Protein AF-A0A630N9I7-F1 (afdb_monomer_lite)

Organism: Salmonella enterica (NCBI:txid28901)

Radius of gyration: 14.42 Å; chains: 1; bounding box: 26×18×40 Å

Secondary structure (DSSP, 8-state):
-PPPP-GGGS-HHHHHHHHHHHHHHHHHHHHTSPPSSHHHHHHHHHHHHTT--

InterPro domains:
  IPR009797 Protein of unknown function DUF1367 [PF07105] (1-51)

Structure (mmCIF, N/CA/C/O backbone):
data_AF-A0A630N9I7-F1
#
_entry.id   AF-A0A630N9I7-F1
#
loop_
_atom_site.group_PDB
_atom_site.id
_atom_site.type_symbol
_atom_site.label_atom_id
_atom_site.label_alt_id
_atom_site.label_comp_id
_atom_site.label_asym_id
_atom_site.label_entity_id
_atom_site.label_seq_id
_atom_site.pdbx_PDB_ins_code
_atom_site.Cartn_x
_atom_site.Cartn_y
_atom_site.Cartn_z
_atom_site.occupancy
_atom_site.B_iso_or_equiv
_atom_site.auth_seq_id
_atom_site.auth_comp_id
_atom_site.auth_asym_id
_atom_site.auth_atom_id
_atom_site.pdbx_PDB_model_num
ATOM 1 N N . HIS A 1 1 ? -6.799 -8.510 -23.291 1.00 48.50 1 HIS A N 1
ATOM 2 C CA . HIS A 1 1 ? -5.731 -9.249 -22.586 1.00 48.50 1 HIS A CA 1
ATOM 3 C C . HIS A 1 1 ? -5.030 -8.315 -21.610 1.00 48.50 1 HIS A C 1
ATOM 5 O O . HIS A 1 1 ? -4.796 -7.173 -22.000 1.00 48.50 1 HIS A O 1
ATOM 11 N N . PRO A 1 2 ? -4.726 -8.739 -20.369 1.00 63.03 2 PRO A N 1
ATOM 12 C CA . PRO A 1 2 ? -3.854 -7.965 -19.488 1.00 63.03 2 PRO A CA 1
ATOM 13 C C . PRO A 1 2 ? -2.508 -7.768 -20.196 1.00 63.03 2 PRO A C 1
ATOM 15 O O . PRO A 1 2 ? -1.956 -8.730 -20.730 1.00 63.03 2 PRO A O 1
ATOM 18 N N . ARG A 1 3 ? -2.006 -6.532 -20.265 1.00 73.50 3 ARG A N 1
ATOM 19 C CA . ARG A 1 3 ? -0.654 -6.282 -20.779 1.00 73.50 3 ARG A CA 1
ATOM 20 C C . ARG A 1 3 ? 0.346 -6.729 -19.718 1.00 73.50 3 ARG A C 1
ATOM 22 O O . ARG A 1 3 ? 0.197 -6.367 -18.555 1.00 73.50 3 ARG A O 1
ATOM 29 N N . SER A 1 4 ? 1.338 -7.517 -20.126 1.00 82.31 4 SER A N 1
ATOM 30 C CA . SER A 1 4 ? 2.472 -7.833 -19.258 1.00 82.31 4 SER A CA 1
ATOM 31 C C . SE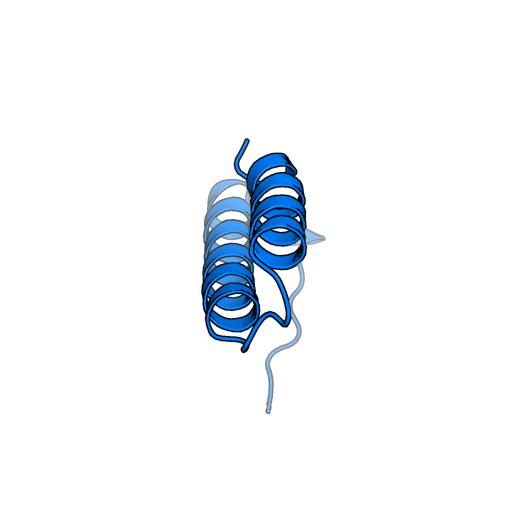R A 1 4 ? 3.225 -6.543 -18.923 1.00 82.31 4 SER A C 1
ATOM 33 O O . SER A 1 4 ? 3.377 -5.681 -19.791 1.00 82.31 4 SER A O 1
ATOM 35 N N . ILE A 1 5 ? 3.672 -6.405 -17.677 1.00 83.56 5 ILE A N 1
ATOM 36 C CA . ILE A 1 5 ? 4.452 -5.256 -17.213 1.00 83.56 5 ILE A CA 1
ATOM 37 C C . ILE A 1 5 ? 5.933 -5.617 -17.338 1.00 83.56 5 ILE A C 1
ATOM 39 O O . ILE A 1 5 ? 6.397 -6.560 -16.700 1.00 8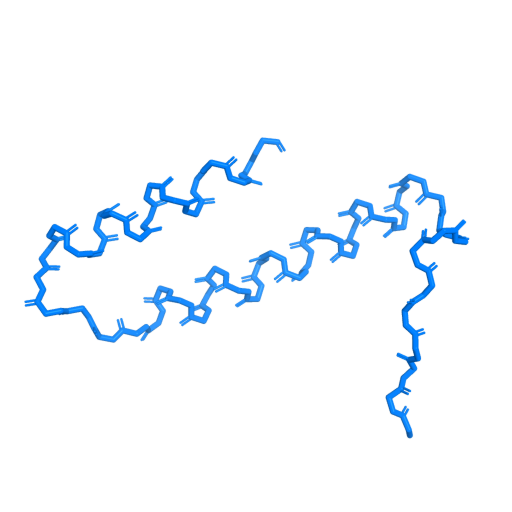3.56 5 ILE A O 1
ATOM 43 N N . ALA A 1 6 ? 6.673 -4.874 -18.160 1.00 87.81 6 ALA A N 1
ATOM 44 C CA . ALA A 1 6 ? 8.110 -5.051 -18.351 1.00 87.81 6 ALA A CA 1
ATOM 45 C C . ALA A 1 6 ? 8.881 -3.935 -17.631 1.00 87.81 6 ALA A C 1
ATOM 47 O O . ALA A 1 6 ? 9.269 -2.947 -18.247 1.00 87.81 6 ALA A O 1
ATOM 48 N N . PHE A 1 7 ? 9.10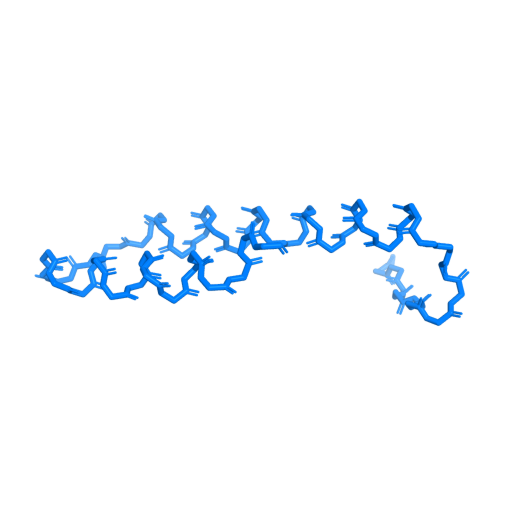0 -4.090 -16.321 1.00 86.62 7 PHE A N 1
ATOM 49 C CA . PHE A 1 7 ? 9.778 -3.077 -15.497 1.00 86.62 7 PHE A CA 1
ATOM 50 C C . PHE A 1 7 ? 11.189 -2.733 -15.994 1.00 86.62 7 PHE A C 1
ATOM 52 O O . PHE A 1 7 ? 11.589 -1.580 -15.950 1.00 86.62 7 PHE A O 1
ATOM 59 N N . SER A 1 8 ? 11.924 -3.714 -16.526 1.00 89.06 8 SER A N 1
ATOM 60 C CA . SER A 1 8 ? 13.280 -3.524 -17.063 1.00 89.06 8 SER A CA 1
ATOM 61 C C . SER A 1 8 ? 13.349 -2.629 -18.303 1.00 89.06 8 SER A C 1
ATOM 63 O O . SER A 1 8 ? 14.441 -2.266 -18.727 1.00 89.06 8 SER A O 1
ATOM 65 N N . SER A 1 9 ? 12.208 -2.350 -18.933 1.00 91.75 9 SER A N 1
ATOM 66 C CA . SER A 1 9 ? 12.110 -1.537 -20.147 1.00 91.75 9 SER A CA 1
ATOM 67 C C . SER A 1 9 ? 11.571 -0.132 -19.882 1.00 91.75 9 SER A C 1
ATOM 69 O O . SER A 1 9 ? 11.478 0.644 -20.826 1.00 91.75 9 SER A O 1
ATOM 71 N N . MET A 1 10 ? 11.205 0.175 -18.635 1.00 94.94 10 MET A N 1
ATOM 72 C CA . MET A 1 10 ? 10.716 1.490 -18.230 1.00 94.94 10 MET A CA 1
ATOM 73 C C . MET A 1 10 ? 11.893 2.399 -17.908 1.00 94.94 10 MET A C 1
ATOM 75 O O . MET A 1 10 ? 12.881 1.959 -17.314 1.00 94.94 10 MET A O 1
ATOM 79 N N . ASP A 1 11 ? 11.774 3.670 -18.273 1.00 96.00 11 ASP A N 1
ATOM 80 C CA . ASP A 1 11 ? 12.633 4.684 -17.677 1.00 96.00 11 ASP A CA 1
ATOM 81 C C . ASP A 1 11 ? 12.245 4.931 -16.208 1.00 96.00 11 ASP A C 1
ATOM 83 O O . ASP A 1 11 ? 11.227 4.440 -15.710 1.00 96.00 11 ASP A O 1
ATOM 87 N N . GLU A 1 12 ? 13.079 5.685 -15.492 1.00 94.56 12 GLU A N 1
ATOM 88 C CA . GLU A 1 12 ? 12.857 5.974 -14.073 1.00 94.56 12 GLU A CA 1
ATOM 89 C C . GLU A 1 12 ? 11.498 6.651 -13.835 1.00 94.56 12 GLU A C 1
ATOM 91 O O . GLU A 1 12 ? 10.818 6.352 -12.858 1.00 94.56 12 GLU A O 1
ATOM 96 N N . VAL A 1 13 ? 11.055 7.537 -14.731 1.00 96.12 13 VAL A N 1
ATOM 97 C CA . VAL A 1 13 ? 9.800 8.276 -14.552 1.00 96.12 13 VAL A CA 1
ATOM 98 C C . VAL A 1 13 ? 8.604 7.344 -14.725 1.00 96.12 13 VAL A C 1
ATOM 100 O O . VAL A 1 13 ? 7.710 7.341 -13.875 1.00 96.12 13 VAL A O 1
ATOM 103 N N . GLU A 1 14 ? 8.591 6.535 -15.785 1.00 94.25 14 GLU A N 1
ATOM 104 C CA . GLU A 1 14 ? 7.556 5.527 -16.020 1.00 94.25 14 GLU A CA 1
ATOM 105 C C . GLU A 1 14 ? 7.492 4.518 -14.872 1.00 94.25 14 GLU A C 1
ATOM 107 O O . GLU A 1 14 ? 6.404 4.214 -14.368 1.00 94.25 14 GLU A O 1
ATOM 112 N N . PHE A 1 15 ? 8.653 4.042 -14.414 1.00 93.19 15 PHE A N 1
ATOM 113 C CA . PHE A 1 15 ? 8.739 3.122 -13.289 1.00 93.19 15 PHE A CA 1
ATOM 114 C C . PHE A 1 15 ? 8.156 3.746 -12.019 1.00 93.19 15 PHE A C 1
ATOM 116 O O . PHE A 1 15 ? 7.257 3.159 -11.415 1.00 93.19 15 PHE A O 1
ATOM 123 N N . GLN A 1 16 ? 8.606 4.944 -11.634 1.00 93.25 16 GLN A N 1
ATOM 124 C CA . GLN A 1 16 ? 8.160 5.611 -10.407 1.00 93.25 16 GLN A CA 1
ATOM 125 C C . GLN A 1 16 ? 6.657 5.915 -10.429 1.00 93.25 16 GLN A C 1
ATOM 127 O O . GLN A 1 16 ? 5.966 5.725 -9.425 1.00 93.25 16 GLN A O 1
ATOM 132 N N . GLN A 1 17 ? 6.112 6.334 -11.574 1.00 94.00 17 GLN A N 1
ATOM 133 C CA . GLN A 1 17 ? 4.675 6.580 -11.722 1.00 94.00 17 GLN A CA 1
ATOM 13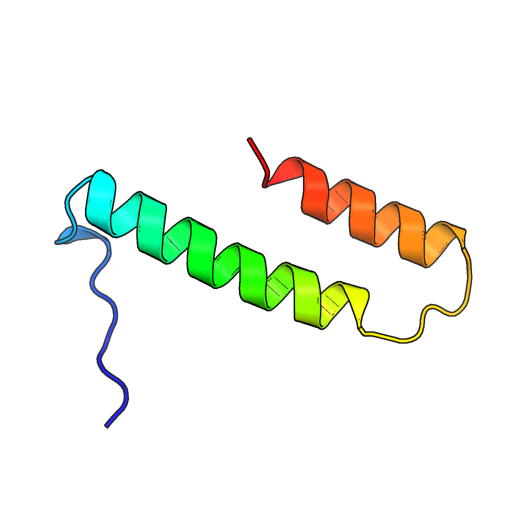4 C C . GLN A 1 17 ? 3.850 5.300 -11.566 1.00 94.00 17 GLN A C 1
ATOM 136 O O . GLN A 1 17 ? 2.836 5.298 -10.855 1.00 94.00 17 GLN A O 1
ATOM 141 N N . LEU A 1 18 ? 4.276 4.207 -12.205 1.00 93.00 18 LEU A N 1
ATOM 142 C CA . LEU A 1 18 ? 3.590 2.924 -12.099 1.00 93.00 18 LEU A CA 1
ATOM 143 C C . LEU A 1 18 ? 3.717 2.334 -10.691 1.00 93.00 18 LEU A C 1
ATOM 145 O O . LEU A 1 18 ? 2.718 1.881 -10.131 1.00 93.00 18 LEU A O 1
ATOM 149 N N . TYR A 1 19 ? 4.917 2.379 -10.110 1.00 91.38 19 TYR A N 1
ATOM 150 C CA . TYR A 1 19 ? 5.199 1.922 -8.752 1.00 91.38 19 TYR A CA 1
ATOM 151 C C . TYR A 1 19 ? 4.310 2.643 -7.734 1.00 91.38 19 TYR A C 1
ATOM 153 O O . TYR A 1 19 ? 3.592 1.993 -6.970 1.00 91.38 19 TYR A O 1
ATOM 161 N N . LYS A 1 20 ? 4.251 3.980 -7.798 1.00 92.62 20 LYS A N 1
ATOM 162 C CA . LYS A 1 20 ? 3.381 4.788 -6.936 1.00 92.62 20 LYS A CA 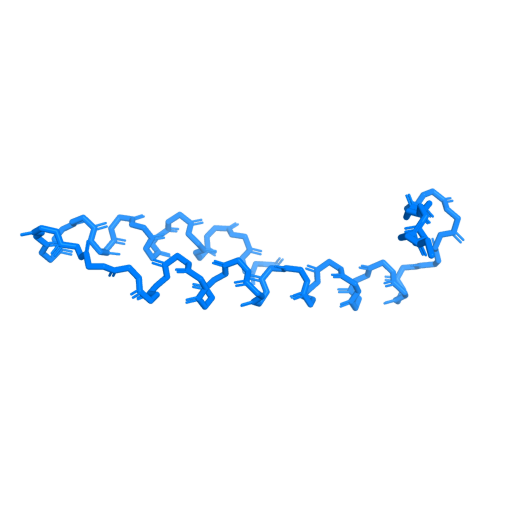1
ATOM 163 C C . LYS A 1 20 ? 1.902 4.457 -7.131 1.00 92.62 20 LYS A C 1
ATOM 165 O O . LYS A 1 20 ? 1.177 4.293 -6.156 1.00 92.62 20 LYS A O 1
ATOM 170 N N . SER A 1 21 ? 1.455 4.308 -8.378 1.00 94.00 21 SER A N 1
ATOM 171 C CA . SER A 1 21 ? 0.055 3.976 -8.679 1.00 94.00 21 SER A CA 1
ATOM 172 C C . SER A 1 21 ? -0.344 2.604 -8.127 1.00 94.00 21 SER A C 1
ATOM 174 O O . SER A 1 21 ? -1.445 2.439 -7.601 1.00 94.00 21 SER A O 1
ATOM 176 N N . ALA A 1 22 ? 0.550 1.615 -8.214 1.00 93.06 22 ALA A N 1
ATOM 177 C CA . ALA A 1 22 ? 0.328 0.297 -7.629 1.00 93.06 22 ALA A CA 1
ATOM 178 C C . ALA A 1 22 ? 0.269 0.368 -6.094 1.00 93.06 22 ALA A C 1
ATOM 180 O O . ALA A 1 22 ? -0.632 -0.221 -5.491 1.00 93.06 22 ALA A O 1
ATOM 181 N N . LEU A 1 23 ? 1.176 1.127 -5.468 1.00 93.56 23 LEU A N 1
ATOM 182 C CA . LEU A 1 23 ? 1.193 1.329 -4.019 1.00 93.56 23 LEU A CA 1
ATOM 183 C C . LEU A 1 23 ? -0.088 2.019 -3.523 1.00 93.56 23 LEU A C 1
ATOM 185 O O . LEU A 1 23 ? -0.682 1.552 -2.553 1.00 93.56 23 LEU A O 1
ATOM 189 N N . ASP A 1 24 ? -0.570 3.050 -4.223 1.00 94.50 24 ASP A N 1
ATOM 190 C CA . ASP A 1 24 ? -1.817 3.761 -3.901 1.00 94.50 24 ASP A CA 1
ATOM 191 C C . ASP A 1 24 ? -3.033 2.820 -3.881 1.00 94.50 24 ASP A C 1
ATOM 193 O O . ASP A 1 24 ? -3.881 2.893 -2.983 1.00 94.50 24 ASP A O 1
ATOM 197 N N . VAL A 1 25 ? -3.128 1.914 -4.861 1.00 95.62 25 VAL A N 1
ATOM 198 C CA . VAL A 1 25 ? -4.198 0.906 -4.917 1.00 95.62 25 VAL A CA 1
ATOM 199 C C . VAL A 1 25 ? -4.095 -0.052 -3.731 1.00 95.62 25 VAL A C 1
ATOM 201 O O . VAL A 1 25 ? -5.103 -0.312 -3.069 1.00 95.62 25 VAL A O 1
ATOM 204 N N . LEU A 1 26 ? -2.891 -0.547 -3.431 1.00 94.31 26 LEU A N 1
ATOM 205 C CA . LEU A 1 26 ? -2.660 -1.458 -2.309 1.00 94.31 26 LEU A CA 1
ATOM 206 C C . LEU A 1 26 ? -2.974 -0.796 -0.962 1.00 94.31 26 LEU A C 1
ATOM 208 O O . LEU A 1 26 ? -3.657 -1.405 -0.140 1.00 94.31 26 LEU A O 1
ATOM 212 N N . TRP A 1 27 ? -2.558 0.455 -0.756 1.00 95.25 27 TRP A N 1
ATOM 213 C CA . TRP A 1 27 ? -2.887 1.253 0.429 1.00 95.25 27 TRP A CA 1
ATOM 214 C C . TRP A 1 27 ? -4.388 1.346 0.648 1.00 95.25 27 TRP A C 1
ATOM 216 O O . TRP A 1 27 ? -4.889 0.962 1.705 1.00 95.25 27 TRP A O 1
ATOM 226 N N . ARG A 1 28 ? -5.119 1.827 -0.363 1.00 95.62 28 ARG A N 1
ATOM 227 C CA . ARG A 1 28 ? -6.573 2.001 -0.270 1.00 95.62 28 ARG A CA 1
ATOM 228 C C . ARG A 1 28 ? -7.268 0.676 -0.010 1.00 95.62 28 ARG A C 1
ATOM 230 O O . ARG A 1 28 ? -8.178 0.621 0.810 1.00 95.62 28 ARG A O 1
ATOM 237 N N . TRP A 1 29 ? -6.825 -0.393 -0.667 1.00 96.88 29 TRP A N 1
ATOM 238 C CA . TRP A 1 29 ? -7.398 -1.714 -0.460 1.00 96.88 29 TRP A CA 1
ATOM 239 C C . TRP A 1 29 ? -7.154 -2.224 0.966 1.00 96.88 29 TRP A C 1
ATOM 241 O O . TRP A 1 29 ? -8.110 -2.623 1.628 1.00 96.88 29 TRP A O 1
ATOM 251 N N . ILE A 1 30 ? -5.920 -2.156 1.476 1.00 95.12 30 ILE A N 1
ATOM 252 C CA . ILE A 1 30 ? -5.577 -2.608 2.834 1.00 95.12 30 ILE A CA 1
ATOM 253 C C . ILE A 1 30 ? -6.346 -1.802 3.882 1.00 95.12 30 ILE A C 1
ATOM 255 O O . ILE A 1 30 ? -6.974 -2.390 4.760 1.00 95.12 30 ILE A O 1
ATOM 259 N N . LEU A 1 31 ? -6.344 -0.473 3.766 1.00 94.50 31 LEU A N 1
ATOM 260 C CA . LEU A 1 31 ? -6.995 0.420 4.728 1.00 94.50 31 LEU A CA 1
ATOM 261 C C . LEU A 1 31 ? -8.526 0.372 4.656 1.00 94.50 31 LEU A C 1
ATOM 263 O O . LEU A 1 31 ? -9.186 0.724 5.627 1.00 94.50 31 LEU A O 1
ATOM 267 N N . SER A 1 32 ? -9.102 -0.093 3.543 1.00 95.31 32 SER A N 1
ATOM 268 C CA . SER A 1 32 ? -10.552 -0.309 3.431 1.00 95.31 32 SER A CA 1
ATOM 269 C C . SER A 1 32 ? -11.060 -1.518 4.225 1.00 95.31 32 SER A C 1
ATOM 271 O O . SER A 1 32 ? -12.271 -1.688 4.378 1.00 95.31 32 SER A O 1
ATOM 273 N N . ARG A 1 33 ? -10.164 -2.389 4.710 1.00 94.62 33 ARG A N 1
ATOM 274 C CA . ARG A 1 33 ? -10.548 -3.602 5.441 1.00 94.62 33 ARG A CA 1
ATOM 275 C C . ARG A 1 33 ? -11.008 -3.273 6.857 1.00 94.62 33 ARG A C 1
ATOM 277 O O . ARG A 1 33 ? -10.560 -2.317 7.481 1.00 94.62 33 ARG A O 1
ATOM 284 N N . THR A 1 34 ? -11.881 -4.118 7.397 1.00 96.81 34 THR A N 1
ATOM 285 C CA . THR A 1 34 ? -12.244 -4.052 8.814 1.00 96.81 34 THR A CA 1
ATOM 286 C C . THR A 1 34 ? -11.114 -4.623 9.662 1.00 96.81 34 THR A C 1
ATOM 288 O O . THR A 1 34 ? -10.744 -5.787 9.506 1.00 96.81 34 THR A O 1
ATOM 291 N N . PHE A 1 35 ? -10.608 -3.816 10.589 1.00 97.25 35 PHE A N 1
ATOM 292 C CA . PHE A 1 35 ? -9.626 -4.233 11.585 1.00 97.25 35 PHE A CA 1
ATOM 293 C C . PHE A 1 35 ? -10.334 -4.627 12.880 1.00 97.25 35 PHE A C 1
ATOM 295 O O . PHE A 1 35 ? -11.311 -3.991 13.279 1.00 97.25 35 PHE A O 1
ATOM 302 N N . ARG A 1 36 ? -9.852 -5.676 13.551 1.00 96.88 36 ARG A N 1
ATOM 303 C CA . ARG A 1 36 ? -10.464 -6.159 14.802 1.00 96.88 36 ARG A CA 1
ATOM 304 C C . ARG A 1 36 ? -10.104 -5.275 15.987 1.00 96.88 36 ARG A C 1
ATOM 306 O O . ARG A 1 36 ? -10.844 -5.222 16.963 1.00 96.88 36 ARG A O 1
ATOM 313 N N . THR A 1 37 ? -8.951 -4.615 15.914 1.00 98.31 37 THR A N 1
ATOM 314 C CA . THR A 1 37 ? -8.451 -3.717 16.955 1.00 98.31 37 THR A CA 1
ATOM 315 C C . THR A 1 37 ? -7.765 -2.507 16.338 1.00 98.31 37 THR A C 1
ATOM 317 O O . THR A 1 37 ? -7.226 -2.583 15.234 1.00 98.31 37 THR A O 1
ATOM 320 N N . GLN A 1 38 ? -7.718 -1.406 17.087 1.00 96.75 38 GLN A N 1
ATOM 321 C CA . GLN A 1 38 ? -6.960 -0.218 16.696 1.00 96.75 38 GLN A CA 1
ATOM 322 C C . GLN A 1 38 ? -5.478 -0.540 16.444 1.00 96.75 38 GLN A C 1
ATOM 324 O O . GLN A 1 38 ? -4.920 -0.110 15.441 1.00 96.75 38 GLN A O 1
ATOM 329 N N . ARG A 1 39 ? -4.861 -1.371 17.295 1.00 97.94 39 ARG A N 1
ATOM 330 C CA . ARG A 1 39 ? -3.452 -1.772 17.15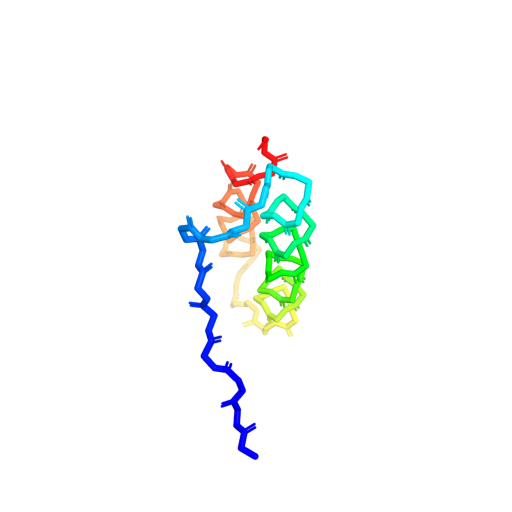2 1.00 97.94 39 ARG A CA 1
ATOM 331 C C . ARG A 1 39 ? -3.177 -2.515 15.842 1.00 97.94 39 ARG A C 1
ATOM 333 O O . ARG A 1 39 ? -2.111 -2.362 15.259 1.00 97.94 39 ARG A O 1
ATOM 340 N N . GLU A 1 40 ? -4.121 -3.330 15.374 1.00 97.69 40 GLU A N 1
ATOM 341 C CA . GLU A 1 40 ? -4.007 -4.009 14.079 1.00 97.69 40 GLU A CA 1
ATOM 342 C C . GLU A 1 40 ? -4.003 -3.001 12.921 1.00 97.69 40 GLU A C 1
ATOM 344 O O . GLU A 1 40 ? -3.166 -3.105 12.025 1.00 97.69 40 GLU A O 1
ATOM 349 N N . ALA A 1 41 ? -4.877 -1.991 12.983 1.00 96.44 41 ALA A N 1
ATOM 350 C CA . ALA A 1 41 ? -4.920 -0.909 12.002 1.00 96.44 41 ALA A CA 1
ATOM 351 C C . ALA A 1 41 ? -3.628 -0.072 12.011 1.00 96.44 41 ALA A C 1
ATOM 353 O O . ALA A 1 41 ? -3.062 0.204 10.955 1.00 96.44 41 ALA A O 1
ATOM 354 N N . GLU A 1 42 ? -3.118 0.278 13.195 1.00 96.31 42 GLU A N 1
ATOM 355 C CA . GLU A 1 42 ? -1.861 1.020 13.361 1.00 96.31 42 GLU A CA 1
ATOM 356 C C . GLU A 1 42 ? -0.656 0.239 12.825 1.00 96.31 42 GLU A C 1
ATOM 358 O O . GLU A 1 42 ? 0.175 0.801 12.115 1.00 96.31 42 GLU A O 1
ATOM 363 N N . ASN A 1 43 ? -0.576 -1.068 13.098 1.00 96.62 43 ASN A N 1
ATOM 364 C CA . ASN A 1 43 ? 0.487 -1.921 12.566 1.00 96.62 43 ASN A CA 1
ATOM 365 C C . ASN A 1 43 ? 0.440 -2.002 11.034 1.00 96.62 43 ASN A C 1
ATOM 367 O O . ASN A 1 43 ? 1.488 -1.950 10.389 1.00 96.62 43 ASN A O 1
ATOM 371 N N . ALA A 1 44 ? -0.758 -2.118 10.450 1.00 95.94 44 ALA A N 1
ATOM 372 C CA . ALA A 1 44 ? -0.929 -2.107 9.001 1.00 95.94 44 ALA A CA 1
ATOM 373 C C . ALA A 1 44 ? -0.488 -0.761 8.405 1.00 95.94 44 ALA A C 1
ATOM 375 O O . ALA A 1 44 ? 0.292 -0.745 7.456 1.00 95.94 44 ALA A O 1
ATOM 376 N N . ALA A 1 45 ? -0.904 0.361 9.000 1.00 94.19 45 ALA A N 1
ATOM 377 C CA . ALA A 1 45 ? -0.471 1.693 8.585 1.00 94.19 45 ALA A CA 1
ATOM 378 C C . ALA A 1 45 ? 1.055 1.875 8.704 1.00 94.19 45 ALA A C 1
ATOM 380 O O . ALA A 1 45 ? 1.678 2.401 7.787 1.00 94.19 45 ALA A O 1
ATOM 381 N N . ALA A 1 46 ? 1.685 1.395 9.779 1.00 94.88 46 ALA A N 1
ATOM 382 C CA . ALA A 1 46 ? 3.133 1.492 9.969 1.00 94.88 46 ALA A CA 1
ATOM 383 C C . ALA A 1 46 ? 3.924 0.714 8.902 1.00 94.88 46 ALA A C 1
ATOM 385 O O . ALA A 1 46 ? 4.902 1.235 8.367 1.00 94.88 46 ALA A O 1
ATOM 386 N N . GLN A 1 47 ? 3.482 -0.499 8.549 1.00 93.38 47 GLN A N 1
ATOM 387 C CA . GLN A 1 47 ? 4.079 -1.264 7.445 1.00 93.38 47 GLN A CA 1
ATOM 388 C C . GLN A 1 47 ? 3.903 -0.540 6.114 1.00 93.38 47 GLN A C 1
ATOM 390 O O . GLN A 1 47 ? 4.816 -0.461 5.308 1.00 93.38 47 GLN A O 1
ATOM 395 N N . LEU A 1 48 ? 2.726 0.029 5.888 1.00 93.06 48 LEU A N 1
ATOM 396 C CA . LEU A 1 48 ? 2.427 0.791 4.689 1.00 93.06 48 LEU A CA 1
ATOM 397 C C . LEU A 1 48 ? 3.318 2.038 4.548 1.00 93.06 48 LEU A C 1
ATOM 399 O O . LEU A 1 48 ? 3.800 2.323 3.452 1.00 93.06 48 LEU A O 1
ATOM 403 N N . MET A 1 49 ? 3.590 2.734 5.653 1.00 91.38 49 MET A N 1
ATOM 404 C CA . MET A 1 49 ? 4.465 3.907 5.700 1.00 91.38 49 MET A CA 1
ATOM 405 C C . MET A 1 49 ? 5.941 3.583 5.440 1.00 91.38 49 MET A C 1
ATOM 407 O O . MET A 1 49 ? 6.653 4.455 4.948 1.00 91.38 49 MET A O 1
ATOM 411 N N . SER A 1 50 ? 6.416 2.353 5.687 1.00 89.62 50 SER A N 1
ATOM 412 C CA . SER A 1 50 ? 7.805 1.987 5.355 1.00 89.62 50 SER A CA 1
ATOM 413 C C . SER A 1 50 ? 8.081 1.938 3.849 1.00 89.62 50 SER A C 1
ATOM 415 O O . SER A 1 50 ? 9.241 1.901 3.454 1.00 89.62 50 SER A O 1
ATOM 417 N N . PHE A 1 51 ? 7.036 1.940 3.014 1.00 84.56 51 PHE A N 1
ATOM 418 C CA . PHE A 1 51 ? 7.141 1.960 1.550 1.00 84.56 51 PHE A CA 1
ATOM 419 C C . PHE A 1 51 ? 6.891 3.345 0.938 1.00 84.56 51 PHE A C 1
ATOM 421 O O . PHE A 1 51 ? 6.980 3.484 -0.277 1.00 84.56 51 PHE A O 1
ATOM 428 N N . ALA A 1 52 ? 6.550 4.352 1.750 1.00 79.00 52 ALA A N 1
ATOM 429 C CA . ALA A 1 52 ? 6.191 5.695 1.287 1.00 79.00 52 ALA A CA 1
ATOM 430 C C . ALA A 1 52 ? 7.402 6.635 1.082 1.00 79.00 52 ALA A C 1
ATOM 432 O O . ALA A 1 52 ? 7.202 7.837 0.902 1.00 79.00 52 ALA A O 1
ATOM 433 N N . GLY A 1 53 ? 8.627 6.100 1.166 1.00 65.06 53 GLY A N 1
ATOM 434 C CA . GLY A 1 53 ? 9.888 6.826 0.978 1.00 65.06 53 GLY A CA 1
ATOM 435 C C . GLY A 1 53 ? 10.330 6.896 -0.473 1.00 65.06 53 GLY A C 1
ATOM 436 O O . GLY A 1 53 ? 10.149 5.883 -1.182 1.00 65.06 53 GLY A O 1
#

Foldseek 3Di:
DDDDDDLVPDDPVRNVVVVVVVLVVVVCVQLVDDDPDPVRNVVSVVVSVVPVD

Sequence (53 aa):
HPRSIAFSSMDEVEFQQLYKSALDVLWRWILSRTFRTQREAENAAAQLMSFAG

pLDDT: mean 91.02, std 9.39, range [48.5, 98.31]